Protein AF-A0A7S1VNP1-F1 (afdb_monomer_lite)

Radius of gyration: 25.56 Å; chains: 1; bounding box: 95×21×55 Å

pLDDT: mean 71.4, std 15.86, range [32.56, 91.19]

Foldseek 3Di:
DDDDDDDDDDDDPPPPPPVVPPDDDFLVNLLVVLVVLLVCLVPDNVPVSLVVLVVSQVVLVVVCVVVVNPPRSPHDPSSLVSNLSSLVSRPPPPPVVSVVVNVVSVVVVVVVVVDPDPDPDD

Sequence (122 aa):
ENLYYNGNTDSQSEDDSETGVIVQPDATCYNTVIEGWVHCSKEQHPDAAGPQAQALLDRMDYMYELTNHTPGLEPTYETYALVLQAWSKQRQYQSPGACFAGEALLERLEQEQSPREWKPDE

Structure (mmCIF, N/CA/C/O backbone):
data_AF-A0A7S1VNP1-F1
#
_entry.id   AF-A0A7S1VNP1-F1
#
loop_
_atom_site.group_PDB
_atom_site.id
_atom_site.type_symbol
_atom_site.label_atom_id
_atom_site.label_alt_id
_atom_site.label_comp_id
_atom_site.label_asym_id
_atom_site.label_entity_id
_atom_site.label_seq_id
_atom_site.pdbx_PDB_ins_code
_atom_site.Cartn_x
_atom_site.Cartn_y
_atom_site.Cartn_z
_atom_site.occupancy
_atom_site.B_iso_or_equiv
_atom_site.auth_seq_id
_atom_site.auth_comp_id
_atom_site.auth_asym_id
_atom_site.auth_atom_id
_atom_site.pdbx_PDB_model_num
ATOM 1 N N . GLU A 1 1 ? 80.717 -4.234 -14.739 1.00 47.44 1 GLU A N 1
ATOM 2 C CA . GLU A 1 1 ? 79.679 -3.954 -15.749 1.00 47.44 1 GLU A CA 1
ATOM 3 C C . GLU A 1 1 ? 78.900 -5.225 -16.014 1.00 47.44 1 GLU A C 1
ATOM 5 O O . GLU A 1 1 ? 79.530 -6.246 -16.238 1.00 47.44 1 GLU A O 1
ATOM 10 N N . ASN A 1 2 ? 77.575 -5.177 -15.899 1.00 32.56 2 ASN A N 1
ATOM 11 C CA . ASN A 1 2 ? 76.641 -6.025 -16.643 1.00 32.56 2 ASN A CA 1
ATOM 12 C C . ASN A 1 2 ? 75.248 -5.415 -16.461 1.00 32.56 2 ASN A C 1
ATOM 14 O O . ASN A 1 2 ? 74.544 -5.673 -15.488 1.00 32.56 2 ASN A O 1
ATOM 18 N N . LEU A 1 3 ? 74.933 -4.514 -17.391 1.00 42.50 3 LEU A N 1
ATOM 19 C CA . LEU A 1 3 ? 73.629 -3.902 -17.592 1.00 42.50 3 LEU A CA 1
ATOM 20 C C . LEU A 1 3 ? 72.704 -4.962 -18.202 1.00 42.50 3 LEU A C 1
ATOM 22 O O . LEU A 1 3 ? 72.876 -5.337 -19.361 1.00 42.50 3 LEU A O 1
ATOM 26 N N . TYR A 1 4 ? 71.742 -5.454 -17.422 1.00 44.09 4 TYR A N 1
ATOM 27 C CA . TYR A 1 4 ? 70.662 -6.286 -17.942 1.00 44.09 4 TYR A CA 1
ATOM 28 C C . TYR A 1 4 ? 69.556 -5.402 -18.531 1.00 44.09 4 TYR A C 1
ATOM 30 O O . TYR A 1 4 ? 68.908 -4.626 -17.836 1.00 44.09 4 TYR A O 1
ATOM 38 N N . TYR A 1 5 ? 69.425 -5.521 -19.849 1.00 39.59 5 TYR A N 1
ATOM 39 C CA . TYR A 1 5 ? 68.213 -5.462 -20.665 1.00 39.59 5 TYR A CA 1
ATOM 40 C C . TYR A 1 5 ? 66.868 -5.175 -19.959 1.00 39.59 5 TYR A C 1
ATOM 42 O O . TYR A 1 5 ? 66.332 -6.009 -19.240 1.00 39.59 5 TYR A O 1
ATOM 50 N N . ASN A 1 6 ? 66.330 -3.991 -20.263 1.00 40.53 6 ASN A N 1
ATOM 51 C CA . ASN A 1 6 ? 65.101 -3.718 -21.024 1.00 40.53 6 ASN A CA 1
ATOM 52 C C . ASN A 1 6 ? 63.846 -4.601 -20.835 1.00 40.53 6 ASN A C 1
ATOM 54 O O . ASN A 1 6 ? 63.863 -5.788 -21.142 1.00 40.53 6 ASN A O 1
ATOM 58 N N . GLY A 1 7 ? 62.714 -3.918 -20.618 1.00 41.16 7 GLY A N 1
ATOM 59 C CA . GLY A 1 7 ? 61.452 -4.234 -21.294 1.00 41.16 7 GLY A CA 1
ATOM 60 C C . GLY A 1 7 ? 60.353 -4.862 -20.437 1.00 41.16 7 GLY A C 1
ATOM 61 O O . GLY A 1 7 ? 60.441 -6.024 -20.073 1.00 41.16 7 GLY A O 1
ATOM 62 N N . ASN A 1 8 ? 59.271 -4.096 -20.257 1.00 44.22 8 ASN A N 1
ATOM 63 C CA . ASN A 1 8 ? 57.908 -4.563 -19.988 1.00 44.22 8 ASN A CA 1
ATOM 64 C C . ASN A 1 8 ? 57.690 -5.445 -18.744 1.00 44.22 8 ASN A C 1
ATOM 66 O O . ASN A 1 8 ? 57.660 -6.671 -18.822 1.00 44.22 8 ASN A O 1
ATOM 70 N N . THR A 1 9 ? 57.363 -4.810 -17.616 1.00 48.47 9 THR A N 1
ATOM 71 C CA . THR A 1 9 ? 56.433 -5.417 -16.655 1.00 48.47 9 THR A CA 1
ATOM 72 C C . THR A 1 9 ? 55.024 -4.996 -17.033 1.00 48.47 9 THR A C 1
ATOM 74 O O . THR A 1 9 ? 54.594 -3.867 -16.806 1.00 48.47 9 THR A O 1
ATOM 77 N N . ASP A 1 10 ? 54.403 -5.943 -17.715 1.00 41.47 10 ASP A N 1
ATOM 78 C CA . ASP A 1 10 ? 52.983 -6.162 -17.914 1.00 41.47 10 ASP A CA 1
ATOM 79 C C . ASP A 1 10 ? 52.069 -5.542 -16.840 1.00 41.47 10 ASP A C 1
ATOM 81 O O . ASP A 1 10 ? 52.264 -5.740 -15.642 1.00 41.47 10 ASP A O 1
ATOM 85 N N . SER A 1 11 ? 51.036 -4.859 -17.333 1.00 52.72 11 SER A N 1
ATOM 86 C CA . SER A 1 11 ? 49.650 -4.995 -16.883 1.00 52.72 11 SER A CA 1
ATOM 87 C C . SER A 1 11 ? 49.373 -4.958 -15.378 1.00 52.72 11 SER A C 1
ATOM 89 O O . SER A 1 11 ? 49.152 -5.984 -14.741 1.00 52.72 11 SER A O 1
ATOM 91 N N . GLN 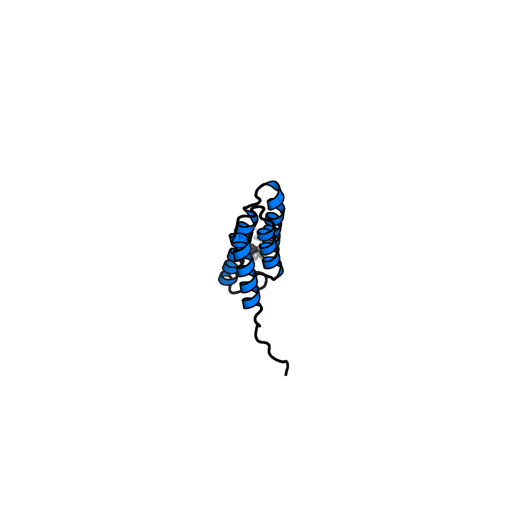A 1 12 ? 49.184 -3.751 -14.854 1.00 42.94 12 GLN A N 1
ATOM 92 C CA . GLN A 1 12 ? 48.115 -3.525 -13.884 1.00 42.94 12 GLN A CA 1
ATOM 93 C C . GLN A 1 12 ? 47.205 -2.441 -14.449 1.00 42.94 12 GLN A C 1
ATOM 95 O O . GLN A 1 12 ? 47.355 -1.252 -14.190 1.00 42.94 12 GLN A O 1
ATOM 100 N N . SER A 1 13 ? 46.291 -2.878 -15.316 1.00 48.53 13 SER A N 1
ATOM 101 C CA . SER A 1 13 ? 45.039 -2.172 -15.535 1.00 48.53 13 SER A CA 1
ATOM 102 C C . SER A 1 13 ? 44.318 -2.112 -14.191 1.00 48.53 13 SER A C 1
ATOM 104 O O . SER A 1 13 ? 43.793 -3.124 -13.724 1.00 48.53 13 SER A O 1
ATOM 106 N N . GLU A 1 14 ? 44.343 -0.942 -13.564 1.00 51.72 14 GLU A N 1
ATOM 107 C CA . GLU A 1 14 ? 43.424 -0.555 -12.497 1.00 51.72 14 GLU A CA 1
ATOM 108 C C . GLU A 1 14 ? 42.021 -0.447 -13.115 1.00 51.72 14 GLU A C 1
ATOM 110 O O . GLU A 1 14 ? 41.532 0.631 -13.439 1.00 51.72 14 GLU A O 1
ATOM 115 N N . ASP A 1 15 ? 41.408 -1.600 -13.376 1.00 48.44 15 ASP A N 1
ATOM 116 C CA . ASP A 1 15 ? 39.973 -1.716 -13.608 1.00 48.44 15 ASP A CA 1
ATOM 117 C C . ASP A 1 15 ? 39.305 -1.937 -12.249 1.00 48.44 15 ASP A C 1
ATOM 119 O O . ASP A 1 15 ? 38.792 -3.009 -11.944 1.00 48.44 15 ASP A O 1
ATOM 123 N N . ASP A 1 16 ? 39.343 -0.899 -11.413 1.00 52.84 16 ASP A N 1
ATOM 124 C CA . ASP A 1 16 ? 38.409 -0.745 -10.299 1.00 52.84 16 ASP A CA 1
ATOM 125 C C . ASP A 1 16 ? 37.070 -0.247 -10.871 1.00 52.84 16 ASP A C 1
ATOM 127 O O . ASP A 1 16 ? 36.547 0.807 -10.504 1.00 52.84 16 ASP A O 1
ATOM 131 N N . SER A 1 17 ? 36.483 -1.005 -11.803 1.00 54.78 17 SER A N 1
ATOM 132 C CA . SER A 1 17 ? 35.046 -0.937 -12.041 1.00 54.78 17 SER A CA 1
ATOM 133 C C . SER A 1 17 ? 34.358 -1.679 -10.900 1.00 54.78 17 SER A C 1
ATOM 135 O O . SER A 1 17 ? 33.787 -2.759 -11.048 1.00 54.78 17 SER A O 1
ATOM 137 N N . GLU A 1 18 ? 34.400 -1.065 -9.716 1.00 55.56 18 GLU A N 1
ATOM 138 C CA . GLU A 1 18 ? 33.444 -1.335 -8.656 1.00 55.56 18 GLU A CA 1
ATOM 139 C C . GLU A 1 18 ? 32.082 -0.901 -9.211 1.00 55.56 18 GLU A C 1
ATOM 141 O O . GLU A 1 18 ? 31.619 0.227 -9.035 1.00 55.56 18 GLU A O 1
ATOM 146 N N . THR A 1 19 ? 31.462 -1.778 -10.003 1.00 52.41 19 THR A N 1
ATOM 147 C CA . THR A 1 19 ? 30.078 -1.638 -10.423 1.00 52.41 19 THR A CA 1
ATOM 148 C C . THR A 1 19 ? 29.264 -1.782 -9.152 1.00 52.41 19 THR A C 1
ATOM 150 O O . THR A 1 19 ? 28.835 -2.880 -8.796 1.00 52.41 19 THR A O 1
ATOM 153 N N . GLY A 1 20 ? 29.118 -0.678 -8.420 1.00 54.25 20 GLY A N 1
ATOM 154 C CA . GLY A 1 20 ? 28.164 -0.556 -7.340 1.00 54.25 20 GLY A CA 1
ATOM 155 C C . GLY A 1 20 ? 26.817 -0.890 -7.944 1.00 54.25 20 GLY A C 1
ATOM 156 O O . GLY A 1 20 ? 26.237 -0.078 -8.663 1.00 54.25 20 GLY A O 1
ATOM 157 N N . VAL A 1 21 ? 26.379 -2.133 -7.749 1.00 59.34 21 VAL A N 1
ATOM 158 C CA . VAL A 1 21 ? 25.089 -2.598 -8.237 1.00 59.34 21 VAL A CA 1
ATOM 159 C C . VAL A 1 21 ? 24.077 -1.660 -7.606 1.00 59.34 21 VAL A C 1
ATOM 161 O O . VAL A 1 21 ? 23.934 -1.626 -6.384 1.00 59.34 21 VAL A O 1
ATOM 164 N N . ILE A 1 22 ? 23.438 -0.833 -8.429 1.00 64.38 22 ILE A N 1
ATOM 165 C CA . ILE A 1 22 ? 22.394 0.069 -7.966 1.00 64.38 22 ILE A CA 1
ATOM 166 C C . ILE A 1 22 ? 21.230 -0.838 -7.569 1.00 64.38 22 ILE A C 1
ATOM 168 O O . ILE A 1 22 ? 20.488 -1.323 -8.420 1.00 64.38 22 ILE A O 1
ATOM 172 N N . VAL A 1 23 ? 21.127 -1.141 -6.274 1.00 66.88 23 VAL A N 1
ATOM 173 C CA . VAL A 1 23 ? 20.038 -1.951 -5.727 1.00 66.88 23 VAL A CA 1
ATOM 174 C C . VAL A 1 23 ? 18.788 -1.084 -5.728 1.00 66.88 23 VAL A C 1
ATOM 176 O O . VAL A 1 23 ? 18.626 -0.196 -4.891 1.00 66.88 23 VAL A O 1
ATOM 179 N N . GLN A 1 24 ? 17.916 -1.328 -6.699 1.00 70.44 24 GLN A N 1
ATOM 180 C CA . GLN A 1 24 ? 16.607 -0.704 -6.776 1.00 70.44 24 GLN A CA 1
ATOM 181 C C . GLN A 1 24 ? 15.580 -1.631 -6.109 1.00 70.44 24 GLN A C 1
ATOM 183 O O . GLN A 1 24 ? 15.593 -2.831 -6.386 1.00 70.44 24 GLN A O 1
ATOM 188 N N . PRO A 1 25 ? 14.715 -1.120 -5.215 1.00 76.12 25 PRO A N 1
ATOM 189 C CA . PRO A 1 25 ? 13.643 -1.928 -4.648 1.00 76.12 25 PRO A CA 1
ATOM 190 C C . PRO A 1 25 ? 12.693 -2.382 -5.758 1.00 76.12 25 PRO A C 1
ATOM 192 O O . PRO A 1 25 ? 12.371 -1.598 -6.645 1.00 76.12 25 PRO A O 1
ATOM 195 N N . ASP A 1 26 ? 12.243 -3.628 -5.688 1.00 81.25 26 ASP A N 1
ATOM 196 C CA . ASP A 1 26 ? 11.233 -4.212 -6.568 1.00 81.25 26 ASP A CA 1
ATOM 197 C C . ASP A 1 26 ? 9.858 -4.250 -5.876 1.00 81.25 26 ASP A C 1
ATOM 199 O O . ASP A 1 26 ? 9.715 -3.890 -4.702 1.00 81.25 26 ASP A O 1
ATOM 203 N N . ALA A 1 27 ? 8.830 -4.712 -6.587 1.00 83.50 27 ALA A N 1
ATOM 204 C CA . ALA A 1 27 ? 7.494 -4.923 -6.034 1.00 83.50 27 ALA A CA 1
ATOM 205 C C . ALA A 1 27 ? 7.509 -5.799 -4.772 1.00 83.50 27 ALA A C 1
ATOM 207 O O . ALA A 1 27 ? 6.793 -5.512 -3.813 1.00 83.50 27 ALA A O 1
ATOM 208 N N . THR A 1 28 ? 8.374 -6.815 -4.726 1.00 86.81 28 THR A N 1
ATOM 209 C CA . THR A 1 28 ? 8.529 -7.711 -3.573 1.00 86.81 28 THR A CA 1
ATOM 210 C C . THR A 1 28 ? 8.967 -6.954 -2.320 1.00 86.81 28 THR A C 1
ATOM 212 O O . THR A 1 28 ? 8.422 -7.165 -1.232 1.00 86.81 28 THR A O 1
ATOM 215 N N . CYS A 1 29 ? 9.928 -6.038 -2.462 1.00 87.00 29 CYS A N 1
ATOM 216 C CA . CYS A 1 29 ? 10.409 -5.190 -1.377 1.00 87.00 29 CYS A CA 1
ATOM 217 C C . CYS A 1 29 ? 9.281 -4.318 -0.811 1.00 87.00 29 CYS A C 1
ATOM 219 O O . CYS A 1 29 ? 9.102 -4.268 0.407 1.00 87.00 29 CYS A O 1
ATOM 221 N N . TYR A 1 30 ? 8.489 -3.670 -1.672 1.00 88.31 30 TYR A N 1
ATOM 222 C CA . TYR A 1 30 ? 7.339 -2.872 -1.233 1.00 88.31 30 TYR A CA 1
ATOM 223 C C . TYR A 1 30 ? 6.272 -3.736 -0.553 1.00 88.31 30 TYR A C 1
ATOM 225 O O . TYR A 1 30 ? 5.855 -3.411 0.561 1.00 88.31 30 TYR A O 1
ATOM 233 N N . ASN A 1 31 ? 5.899 -4.869 -1.156 1.00 88.19 31 ASN A N 1
ATOM 234 C CA . ASN A 1 31 ? 4.915 -5.804 -0.602 1.00 88.19 31 ASN A CA 1
ATOM 235 C C . ASN A 1 31 ? 5.313 -6.271 0.803 1.00 88.19 31 ASN A C 1
ATOM 237 O O . ASN A 1 31 ? 4.499 -6.219 1.722 1.00 88.19 31 ASN A O 1
ATOM 241 N N . THR A 1 32 ? 6.586 -6.623 1.000 1.00 91.19 32 THR A N 1
ATOM 242 C CA . THR A 1 32 ? 7.113 -7.068 2.301 1.00 91.19 32 THR A CA 1
ATOM 243 C C . THR A 1 32 ? 6.941 -5.999 3.384 1.00 91.19 32 THR A C 1
ATOM 245 O O . THR A 1 32 ? 6.543 -6.293 4.512 1.00 91.19 32 THR A O 1
ATOM 248 N N . VAL A 1 33 ? 7.218 -4.732 3.058 1.00 90.62 33 VAL A N 1
ATOM 249 C CA . VAL A 1 33 ? 7.078 -3.629 4.021 1.00 90.62 33 VAL A CA 1
ATOM 250 C C . VAL A 1 33 ? 5.605 -3.354 4.326 1.00 90.62 33 VAL A C 1
ATOM 252 O O . VAL A 1 33 ? 5.254 -3.139 5.488 1.00 90.62 33 VAL A O 1
ATOM 255 N N . ILE A 1 34 ? 4.734 -3.392 3.313 1.00 88.56 34 ILE A N 1
ATOM 256 C CA . ILE A 1 34 ? 3.286 -3.218 3.492 1.00 88.56 34 ILE A CA 1
ATOM 257 C C . ILE A 1 34 ? 2.728 -4.335 4.384 1.00 88.56 34 ILE A C 1
ATOM 259 O O . ILE A 1 34 ? 2.000 -4.054 5.337 1.00 88.56 34 ILE A O 1
ATOM 263 N N . GLU A 1 35 ? 3.113 -5.587 4.141 1.00 88.88 35 GLU A N 1
ATOM 264 C CA . GLU A 1 35 ? 2.713 -6.727 4.967 1.00 88.88 35 GLU A CA 1
ATOM 265 C C . GLU A 1 35 ? 3.201 -6.569 6.419 1.00 88.88 35 GLU A C 1
ATOM 267 O O . GLU A 1 35 ? 2.448 -6.790 7.372 1.00 88.88 35 GLU A O 1
ATOM 272 N N . GLY A 1 36 ? 4.421 -6.062 6.615 1.00 88.31 36 GLY A N 1
ATOM 273 C CA . GLY A 1 36 ? 4.920 -5.677 7.936 1.00 88.31 36 GLY A CA 1
ATOM 274 C C . GLY A 1 36 ? 3.992 -4.689 8.658 1.00 88.31 36 GLY A C 1
ATOM 275 O O . GLY A 1 36 ? 3.599 -4.926 9.804 1.00 88.31 36 GLY A O 1
ATOM 276 N N . TRP A 1 37 ? 3.565 -3.618 7.983 1.00 87.25 37 TRP A N 1
ATOM 277 C CA . TRP A 1 37 ? 2.611 -2.647 8.541 1.00 87.25 37 TRP A CA 1
ATOM 278 C C . TRP A 1 37 ? 1.254 -3.271 8.881 1.00 87.25 37 TRP A C 1
ATOM 280 O O . TRP A 1 37 ? 0.685 -2.995 9.942 1.00 87.25 37 TRP A O 1
ATOM 290 N N . VAL A 1 38 ? 0.759 -4.151 8.013 1.00 85.50 38 VAL A N 1
ATOM 291 C CA . VAL A 1 38 ? -0.475 -4.924 8.203 1.00 85.50 38 VAL A CA 1
ATOM 292 C C . VAL A 1 38 ? -0.412 -5.792 9.466 1.00 85.50 38 VAL A C 1
ATOM 294 O O . VAL A 1 38 ? -1.423 -5.953 10.157 1.00 85.50 38 VAL A O 1
ATOM 297 N N . HIS A 1 39 ? 0.746 -6.372 9.782 1.00 84.62 39 HIS A N 1
ATOM 298 C CA . HIS A 1 39 ? 0.932 -7.178 10.990 1.00 84.62 39 HIS A CA 1
ATOM 299 C C . HIS A 1 39 ? 1.065 -6.322 12.253 1.00 84.62 39 HIS A C 1
ATOM 301 O O . HIS A 1 39 ? 0.429 -6.628 13.267 1.00 84.62 39 HIS A O 1
ATOM 307 N N . CYS A 1 40 ? 1.813 -5.220 12.179 1.00 80.81 40 CYS A N 1
ATOM 308 C CA . CYS A 1 40 ? 2.017 -4.288 13.291 1.00 80.81 40 CYS A CA 1
ATOM 309 C C . CYS A 1 40 ? 0.731 -3.565 13.736 1.00 80.81 40 CYS A C 1
ATOM 311 O O . CYS A 1 40 ? 0.648 -3.098 14.879 1.00 80.81 40 CYS A O 1
ATOM 313 N N . SER A 1 41 ? -0.297 -3.511 12.878 1.00 73.88 41 SER A N 1
ATOM 314 C CA . SER A 1 41 ? -1.589 -2.884 13.195 1.00 73.88 41 SER A CA 1
ATOM 315 C C . SER A 1 41 ? -2.312 -3.530 14.388 1.00 73.88 41 SER A C 1
ATOM 317 O O . SER A 1 41 ? -3.153 -2.901 15.027 1.00 73.88 41 SER A O 1
ATOM 319 N N . LYS A 1 42 ? -1.980 -4.777 14.745 1.00 67.44 42 LYS A N 1
ATOM 320 C CA . LYS A 1 42 ? -2.642 -5.486 15.850 1.00 67.44 42 LYS A CA 1
ATOM 321 C C . LYS A 1 42 ? -2.178 -5.050 17.240 1.00 67.44 42 LYS A C 1
ATOM 323 O O . LYS A 1 42 ? -2.948 -5.205 18.187 1.00 67.44 42 LYS A O 1
ATOM 328 N N . GLU A 1 43 ? -0.954 -4.540 17.373 1.00 67.75 43 GLU A N 1
ATOM 329 C CA . GLU A 1 43 ? -0.301 -4.407 18.684 1.00 67.75 43 GLU A CA 1
ATOM 330 C C . GLU A 1 43 ? 0.016 -2.964 19.081 1.00 67.75 43 GLU A C 1
ATOM 332 O O . GLU A 1 43 ? -0.309 -2.565 20.196 1.00 67.75 43 GLU A O 1
ATOM 337 N N . GLN A 1 44 ? 0.642 -2.181 18.197 1.00 63.75 44 GLN A N 1
ATOM 338 C CA . GLN A 1 44 ? 1.256 -0.902 18.591 1.00 63.75 44 GLN A CA 1
ATOM 339 C C . GLN A 1 44 ? 0.658 0.307 17.863 1.00 63.75 44 GLN A C 1
ATOM 341 O O . GLN A 1 44 ? 0.516 1.370 18.464 1.00 63.75 44 GLN A O 1
ATOM 346 N N . HIS A 1 45 ? 0.252 0.148 16.596 1.00 66.44 45 HIS A N 1
ATOM 347 C CA . HIS A 1 45 ? -0.234 1.257 15.767 1.00 66.44 45 HIS A CA 1
ATOM 348 C C . HIS A 1 45 ? -1.400 0.843 14.850 1.00 66.44 45 HIS A C 1
ATOM 350 O O . HIS A 1 45 ? -1.234 0.781 13.628 1.00 66.44 45 HIS A O 1
ATOM 356 N N . PRO A 1 46 ? -2.598 0.582 15.408 1.00 68.56 46 PRO A N 1
ATOM 357 C CA . PRO A 1 46 ? -3.763 0.140 14.636 1.00 68.56 46 PRO A CA 1
ATOM 358 C C . PRO A 1 46 ? -4.202 1.117 13.550 1.00 68.56 46 PRO A C 1
ATOM 360 O O . PRO A 1 46 ? -4.777 0.689 12.556 1.00 68.56 46 PRO A O 1
ATOM 363 N N . ASP A 1 47 ? -3.890 2.401 13.706 1.00 75.44 47 ASP A N 1
ATOM 364 C CA . ASP A 1 47 ? -4.372 3.454 12.814 1.00 75.44 47 ASP A CA 1
ATOM 365 C C . ASP A 1 47 ? -3.316 3.901 11.795 1.00 75.44 47 ASP A C 1
ATOM 367 O O . ASP A 1 47 ? -3.634 4.625 10.858 1.00 75.44 47 ASP A O 1
ATOM 371 N N . ALA A 1 48 ? -2.066 3.446 11.922 1.00 80.12 48 ALA A N 1
ATOM 372 C CA . ALA A 1 48 ? -0.997 3.835 11.002 1.00 80.12 48 ALA A CA 1
ATOM 373 C C . ALA A 1 48 ? -0.930 2.948 9.751 1.00 80.12 48 ALA A C 1
ATOM 375 O O . ALA A 1 48 ? -0.441 3.398 8.719 1.00 80.12 48 ALA A O 1
ATOM 376 N N . ALA A 1 49 ? -1.428 1.708 9.824 1.00 83.88 49 ALA A N 1
ATOM 377 C CA . ALA A 1 49 ? -1.232 0.715 8.769 1.00 83.88 49 ALA A CA 1
ATOM 378 C C . ALA A 1 49 ? -1.811 1.143 7.410 1.00 83.88 49 ALA A C 1
ATOM 380 O O . ALA A 1 49 ? -1.098 1.080 6.416 1.00 83.88 49 ALA A O 1
ATOM 381 N N . GLY A 1 50 ? -3.057 1.630 7.366 1.00 84.38 50 GLY A N 1
ATOM 382 C CA . GLY A 1 50 ? -3.693 2.108 6.129 1.00 84.38 50 GLY A CA 1
ATOM 383 C C . GLY A 1 50 ? -2.931 3.267 5.466 1.00 84.38 50 GLY A C 1
ATOM 384 O O . GLY A 1 50 ? -2.461 3.111 4.340 1.00 84.38 50 GLY A O 1
ATOM 385 N N . PRO A 1 51 ? -2.719 4.402 6.164 1.00 86.44 51 PRO A N 1
ATOM 386 C CA . PRO A 1 51 ? -1.976 5.539 5.624 1.00 86.44 51 PRO A CA 1
ATOM 387 C C . PRO A 1 51 ? -0.545 5.202 5.193 1.00 86.44 51 PRO A C 1
ATOM 389 O O . PRO A 1 51 ? -0.084 5.708 4.174 1.00 86.44 51 PRO A O 1
ATOM 392 N N . GLN A 1 52 ? 0.165 4.350 5.943 1.00 88.44 52 GLN A N 1
ATOM 393 C CA . GLN A 1 52 ? 1.523 3.934 5.576 1.00 88.44 52 GLN A CA 1
ATOM 394 C C . GLN A 1 52 ? 1.529 3.023 4.347 1.00 88.44 52 GLN A C 1
ATOM 396 O O . GLN A 1 52 ? 2.367 3.199 3.468 1.00 88.44 52 GLN A O 1
ATOM 401 N N . ALA A 1 53 ? 0.582 2.088 4.256 1.00 88.62 53 ALA A N 1
ATOM 402 C CA . ALA A 1 53 ? 0.432 1.235 3.085 1.00 88.62 53 ALA A CA 1
ATOM 403 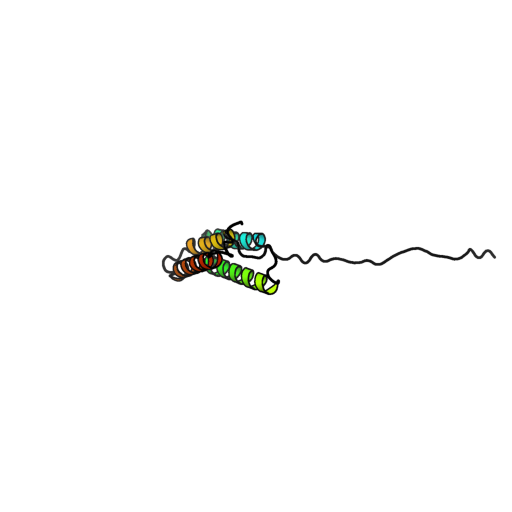C C . ALA A 1 53 ? 0.104 2.054 1.826 1.00 88.62 53 ALA A C 1
ATOM 405 O O . ALA A 1 53 ? 0.727 1.845 0.789 1.00 88.62 53 ALA A O 1
ATOM 406 N N . GLN A 1 54 ? -0.798 3.036 1.934 1.00 88.62 54 GLN A N 1
ATOM 407 C CA . GLN A 1 54 ? -1.118 3.947 0.833 1.00 88.62 54 GLN A CA 1
ATOM 408 C C . GLN A 1 54 ? 0.105 4.763 0.397 1.00 88.62 54 GLN A C 1
ATOM 410 O O . GLN A 1 54 ? 0.426 4.801 -0.783 1.00 88.62 54 GLN A O 1
ATOM 415 N N . ALA A 1 55 ? 0.841 5.346 1.347 1.00 89.75 55 ALA A N 1
ATOM 416 C CA . ALA A 1 55 ? 2.039 6.121 1.034 1.00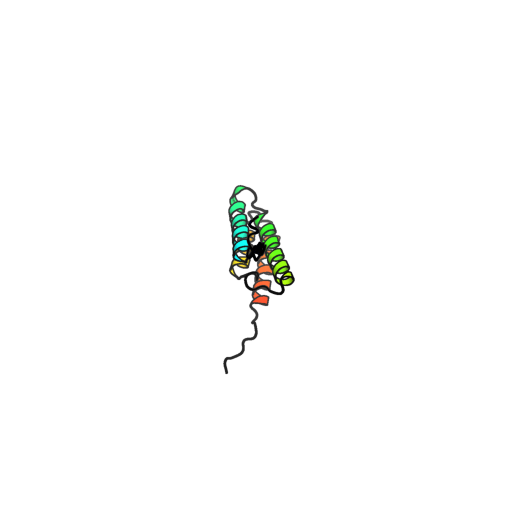 89.75 55 ALA A CA 1
ATOM 417 C C . ALA A 1 55 ? 3.131 5.280 0.347 1.00 89.75 55 ALA A C 1
ATOM 419 O O . ALA A 1 55 ? 3.911 5.804 -0.449 1.00 89.75 55 ALA A O 1
ATOM 420 N N . LEU A 1 56 ? 3.211 3.981 0.654 1.00 90.62 56 LEU A N 1
ATOM 421 C CA . LEU A 1 56 ? 4.123 3.056 -0.019 1.00 90.62 56 LEU A CA 1
ATOM 422 C C . LEU A 1 56 ? 3.674 2.738 -1.445 1.00 90.62 56 LEU A C 1
ATOM 424 O O . LEU A 1 56 ? 4.531 2.687 -2.323 1.00 90.62 56 LEU A O 1
ATOM 428 N N . LEU A 1 57 ? 2.369 2.578 -1.679 1.00 88.81 57 LEU A N 1
ATOM 429 C CA . LEU A 1 57 ? 1.810 2.419 -3.022 1.00 88.81 57 LEU A CA 1
ATOM 430 C C . LEU A 1 57 ? 2.070 3.665 -3.879 1.00 88.81 57 LEU A C 1
ATOM 432 O O . LEU A 1 57 ? 2.663 3.551 -4.945 1.00 88.81 57 LEU A O 1
ATOM 436 N N . ASP A 1 58 ? 1.756 4.854 -3.361 1.00 89.31 58 ASP A N 1
ATOM 437 C CA . ASP A 1 58 ? 1.984 6.120 -4.070 1.00 89.31 58 ASP A CA 1
ATOM 438 C C . ASP A 1 58 ? 3.481 6.331 -4.373 1.00 89.31 58 ASP A C 1
ATOM 440 O O . ASP A 1 58 ? 3.872 6.861 -5.414 1.00 89.31 58 ASP A O 1
ATOM 444 N N . ARG A 1 59 ? 4.359 5.890 -3.463 1.00 88.81 59 ARG A N 1
ATOM 445 C CA . ARG A 1 59 ? 5.809 5.908 -3.685 1.00 88.81 59 ARG A CA 1
ATOM 446 C C . ARG A 1 59 ? 6.233 4.922 -4.771 1.00 88.81 59 ARG A C 1
ATOM 448 O O . ARG A 1 59 ? 7.156 5.232 -5.522 1.00 88.81 59 ARG A O 1
ATOM 455 N N . MET A 1 60 ? 5.616 3.747 -4.824 1.00 87.50 60 MET A N 1
ATOM 456 C CA . MET A 1 60 ? 5.883 2.741 -5.845 1.00 87.50 60 MET A CA 1
ATOM 457 C C . MET A 1 60 ? 5.494 3.269 -7.231 1.00 87.50 60 MET A C 1
ATOM 459 O O . MET A 1 60 ? 6.315 3.202 -8.142 1.00 87.50 60 MET A O 1
ATOM 463 N N . ASP A 1 61 ? 4.338 3.927 -7.343 1.00 85.94 61 ASP A N 1
ATOM 464 C CA . ASP A 1 61 ? 3.894 4.624 -8.559 1.00 85.94 61 ASP A CA 1
ATOM 465 C C . ASP A 1 61 ? 4.867 5.714 -8.996 1.00 85.94 61 ASP A C 1
ATOM 467 O O . ASP A 1 61 ? 5.344 5.725 -10.129 1.00 85.94 61 ASP A O 1
ATOM 471 N N . TYR A 1 62 ? 5.225 6.604 -8.068 1.00 86.31 62 TYR A N 1
ATOM 472 C CA . TYR A 1 62 ? 6.156 7.692 -8.348 1.00 86.31 62 TYR A CA 1
ATOM 473 C C . TYR A 1 62 ? 7.503 7.169 -8.860 1.00 86.31 62 TYR A C 1
ATOM 475 O O . TYR A 1 62 ? 8.097 7.719 -9.787 1.00 86.31 62 TYR A O 1
ATOM 483 N N . MET A 1 63 ? 8.002 6.089 -8.260 1.00 82.38 63 MET A N 1
ATOM 484 C CA . MET A 1 63 ? 9.256 5.482 -8.688 1.00 82.38 63 MET A CA 1
ATOM 485 C C . MET A 1 63 ? 9.099 4.768 -10.040 1.00 82.38 63 MET A C 1
ATOM 487 O O . MET A 1 63 ? 10.035 4.786 -10.840 1.00 82.38 63 MET A O 1
ATOM 491 N N . TYR A 1 64 ? 7.943 4.161 -10.322 1.00 82.62 64 TYR A N 1
ATOM 492 C CA . TYR A 1 64 ? 7.647 3.539 -11.614 1.00 82.62 64 TYR A CA 1
ATOM 493 C C . TYR A 1 64 ? 7.649 4.574 -12.746 1.00 82.62 64 TYR A C 1
ATOM 495 O O . TYR A 1 64 ? 8.305 4.361 -13.768 1.00 82.62 64 TYR A O 1
ATOM 503 N N . GLU A 1 65 ? 7.036 5.737 -12.527 1.00 82.88 65 GLU A N 1
ATOM 504 C CA . GLU A 1 65 ? 7.085 6.871 -13.457 1.00 82.88 65 GLU A CA 1
ATOM 505 C C . GLU A 1 65 ? 8.516 7.403 -13.633 1.00 82.88 65 GLU A C 1
ATOM 507 O O . GLU A 1 65 ? 8.999 7.554 -14.757 1.00 82.88 65 GLU A O 1
ATOM 512 N N . LEU A 1 66 ? 9.238 7.632 -12.528 1.00 83.31 66 LEU A N 1
ATOM 513 C CA . LEU A 1 66 ? 10.595 8.190 -12.550 1.00 83.31 66 LEU A CA 1
ATOM 514 C C . LEU A 1 66 ? 11.604 7.283 -13.272 1.00 83.31 66 LEU A C 1
ATOM 516 O O . LEU A 1 66 ? 12.578 7.762 -13.852 1.00 83.31 66 LEU A O 1
ATOM 520 N N . THR A 1 67 ? 11.384 5.971 -13.228 1.00 78.44 67 THR A N 1
ATOM 521 C CA . THR A 1 67 ? 12.297 4.960 -13.779 1.00 78.44 67 THR A CA 1
ATOM 522 C C . THR A 1 67 ? 11.916 4.528 -15.197 1.00 78.44 67 THR A C 1
ATOM 524 O O . THR A 1 67 ? 12.351 3.470 -15.649 1.00 78.44 67 THR A O 1
ATOM 527 N N . ASN A 1 68 ? 11.125 5.341 -15.913 1.00 79.44 68 ASN A N 1
ATOM 528 C CA . ASN A 1 68 ? 10.621 5.041 -17.259 1.00 79.44 68 ASN A CA 1
ATOM 529 C C . ASN A 1 68 ? 9.932 3.670 -17.341 1.00 79.44 68 ASN A C 1
ATOM 531 O O . ASN A 1 68 ? 10.176 2.903 -18.272 1.00 79.44 68 ASN A O 1
ATOM 535 N N . HIS A 1 69 ? 9.078 3.368 -16.364 1.00 76.12 69 HIS A N 1
ATOM 536 C CA . HIS A 1 69 ? 8.273 2.149 -16.321 1.00 76.12 69 HIS A CA 1
ATOM 537 C C . HIS A 1 69 ? 9.137 0.885 -16.233 1.00 76.12 69 HIS A C 1
ATOM 539 O O . HIS A 1 69 ? 8.972 -0.069 -16.998 1.00 76.12 69 HIS A O 1
ATOM 545 N N . THR A 1 70 ? 10.098 0.886 -15.301 1.00 75.19 70 THR A N 1
ATOM 546 C CA . THR A 1 70 ? 10.971 -0.273 -15.098 1.00 75.19 70 THR A CA 1
ATOM 547 C C . THR A 1 70 ? 10.133 -1.512 -14.750 1.00 75.19 70 THR A C 1
ATOM 549 O O . THR A 1 70 ? 9.368 -1.486 -13.776 1.00 75.19 70 THR A O 1
ATOM 552 N N . PRO A 1 71 ? 10.267 -2.614 -15.512 1.00 68.25 71 PRO A N 1
ATOM 553 C CA . PRO A 1 71 ? 9.524 -3.836 -15.247 1.00 68.25 71 PRO A CA 1
ATOM 554 C C . PRO A 1 71 ? 9.924 -4.402 -13.880 1.00 68.25 71 PRO A C 1
ATOM 556 O O . PRO A 1 71 ? 11.106 -4.579 -13.595 1.00 68.25 71 PRO A O 1
ATOM 559 N N . GLY A 1 72 ? 8.931 -4.673 -13.032 1.00 72.88 72 GLY A N 1
ATOM 560 C CA . GLY A 1 72 ? 9.127 -5.165 -11.661 1.00 72.88 72 GLY A CA 1
ATOM 561 C C . GLY A 1 72 ? 8.926 -4.117 -10.564 1.00 72.88 72 GLY A C 1
ATOM 562 O O . GLY A 1 72 ? 8.900 -4.483 -9.393 1.00 72.88 72 GLY A O 1
ATOM 563 N N . LEU A 1 73 ? 8.738 -2.846 -10.925 1.00 78.69 73 LEU A N 1
ATOM 564 C CA . LEU A 1 73 ? 8.342 -1.779 -10.002 1.00 78.69 73 LEU A CA 1
ATOM 565 C C . LEU A 1 73 ? 6.863 -1.371 -10.158 1.00 78.69 73 LEU A C 1
ATOM 567 O O . LEU A 1 73 ? 6.354 -0.589 -9.366 1.00 78.69 73 LEU A O 1
ATOM 571 N N . GLU A 1 74 ? 6.174 -1.910 -11.167 1.00 81.38 74 GLU A N 1
ATOM 572 C CA . GLU A 1 74 ? 4.731 -1.739 -11.366 1.00 81.38 74 GLU A CA 1
ATOM 573 C C . GLU A 1 74 ? 3.965 -2.337 -10.171 1.00 81.38 74 GLU A C 1
ATOM 575 O O . GLU A 1 74 ? 4.237 -3.488 -9.795 1.00 81.38 74 GLU A O 1
ATOM 580 N N . PRO A 1 75 ? 3.032 -1.593 -9.547 1.00 81.31 75 PRO A N 1
ATOM 581 C CA . PRO A 1 75 ? 2.192 -2.140 -8.495 1.00 81.31 75 PRO A CA 1
ATOM 582 C C . PRO A 1 75 ? 1.403 -3.331 -9.023 1.00 81.31 75 PRO A C 1
ATOM 584 O O . PRO A 1 75 ? 0.726 -3.270 -10.046 1.00 81.31 75 PRO A O 1
ATOM 587 N N . THR A 1 76 ? 1.487 -4.444 -8.308 1.00 84.25 76 THR A N 1
ATOM 588 C CA . THR A 1 76 ? 0.804 -5.676 -8.706 1.00 84.25 76 THR A CA 1
ATOM 589 C C . THR A 1 76 ? -0.532 -5.799 -7.990 1.00 84.25 76 THR A C 1
ATOM 591 O O . THR A 1 76 ? -0.771 -5.144 -6.974 1.00 84.25 76 THR A O 1
ATOM 594 N N . TYR A 1 77 ? -1.389 -6.712 -8.458 1.00 83.00 77 TYR A N 1
ATOM 595 C CA . TYR A 1 77 ? -2.633 -7.049 -7.755 1.00 83.00 77 TYR A CA 1
ATOM 596 C C . TYR A 1 77 ? -2.389 -7.397 -6.272 1.00 83.00 77 TYR A C 1
ATOM 598 O O . TYR A 1 77 ? -3.219 -7.089 -5.419 1.00 83.00 77 TYR A O 1
ATOM 606 N N . GLU A 1 78 ? -1.241 -8.009 -5.960 1.00 85.50 78 GLU A N 1
ATOM 607 C CA . GLU A 1 78 ? -0.841 -8.357 -4.598 1.00 85.50 78 GLU A CA 1
ATOM 608 C C . GLU A 1 78 ? -0.559 -7.104 -3.763 1.00 85.50 78 GLU A C 1
ATOM 610 O O . GLU A 1 78 ? -1.057 -6.989 -2.644 1.00 85.50 78 GLU A O 1
ATOM 615 N N . THR A 1 79 ? 0.157 -6.127 -4.327 1.00 86.25 79 THR A N 1
ATOM 616 C CA . THR A 1 79 ? 0.434 -4.836 -3.682 1.00 86.25 79 THR A CA 1
ATOM 617 C C . THR A 1 79 ? -0.868 -4.148 -3.278 1.00 86.25 79 THR A C 1
ATOM 619 O O . THR A 1 79 ? -1.052 -3.782 -2.117 1.00 86.25 79 THR A O 1
ATOM 622 N N . TYR A 1 80 ? -1.819 -4.048 -4.207 1.00 85.12 80 TYR A N 1
ATOM 623 C CA . TYR A 1 80 ? -3.127 -3.455 -3.936 1.00 85.12 80 TYR A CA 1
ATOM 624 C C . TYR A 1 80 ? -3.930 -4.246 -2.888 1.00 85.12 80 TYR A C 1
ATOM 626 O O . TYR A 1 80 ? -4.526 -3.651 -1.985 1.00 85.12 80 TYR A O 1
ATOM 634 N N . ALA A 1 81 ? -3.914 -5.582 -2.949 1.00 86.12 81 ALA A N 1
ATOM 635 C CA . ALA A 1 81 ? -4.587 -6.431 -1.966 1.00 86.12 81 ALA A CA 1
ATOM 636 C C . ALA A 1 81 ? -4.032 -6.229 -0.545 1.00 86.12 81 ALA A C 1
ATOM 638 O O . ALA A 1 81 ? -4.801 -6.180 0.419 1.00 86.12 81 ALA A O 1
ATOM 639 N N . LEU A 1 82 ? -2.714 -6.061 -0.406 1.00 88.69 8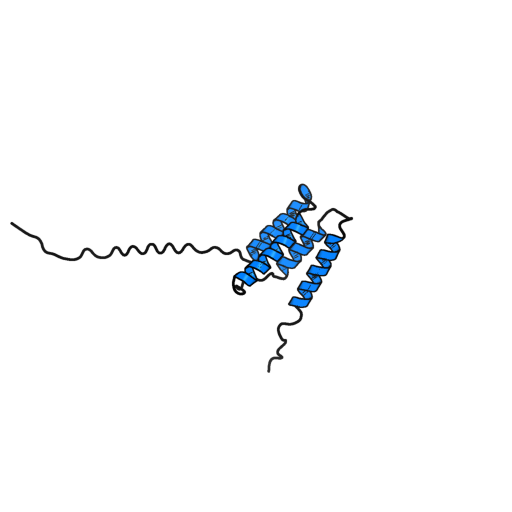2 LEU A N 1
ATOM 640 C CA . LEU A 1 82 ? -2.066 -5.781 0.876 1.00 88.69 82 LEU A CA 1
ATOM 641 C C . LEU A 1 82 ? -2.463 -4.408 1.433 1.00 88.69 82 LEU A C 1
ATOM 643 O O . LEU A 1 82 ? -2.753 -4.295 2.626 1.00 88.69 82 LEU A O 1
ATOM 647 N N . VAL A 1 83 ? -2.547 -3.378 0.586 1.00 88.00 83 VAL A N 1
ATOM 648 C CA . VAL A 1 83 ? -2.992 -2.035 0.998 1.00 88.00 83 VAL A CA 1
ATOM 649 C C . VAL A 1 83 ? -4.449 -2.068 1.467 1.00 88.00 83 VAL A C 1
ATOM 651 O O . VAL A 1 83 ? -4.761 -1.566 2.549 1.00 88.00 83 VAL A O 1
ATOM 654 N N . LEU A 1 84 ? -5.335 -2.738 0.725 1.00 84.75 84 LEU A N 1
ATOM 655 C CA . LEU A 1 84 ? -6.723 -2.967 1.144 1.00 84.75 84 LEU A CA 1
ATOM 656 C C . LEU A 1 84 ? -6.794 -3.717 2.475 1.00 84.75 84 LEU A C 1
ATOM 658 O O . LEU A 1 84 ? -7.565 -3.353 3.368 1.00 84.75 84 LEU A O 1
ATOM 662 N N . GLN A 1 85 ? -5.955 -4.738 2.650 1.00 85.75 85 GLN A N 1
ATOM 663 C CA . GLN A 1 85 ? -5.882 -5.468 3.905 1.00 85.75 85 GLN A CA 1
ATOM 664 C C . GLN A 1 85 ? -5.433 -4.558 5.061 1.00 85.75 85 GLN A C 1
ATOM 666 O O . GLN A 1 85 ? -5.986 -4.665 6.159 1.00 85.75 85 GLN A O 1
ATOM 671 N N . ALA A 1 86 ? -4.488 -3.643 4.827 1.00 87.06 86 ALA A N 1
ATOM 672 C CA . ALA A 1 86 ? -4.022 -2.677 5.821 1.00 87.06 86 ALA A CA 1
ATOM 673 C C . ALA A 1 86 ? -5.149 -1.745 6.282 1.00 87.06 86 ALA A C 1
ATOM 675 O O . ALA A 1 86 ? -5.351 -1.581 7.487 1.00 87.06 86 ALA A O 1
ATOM 676 N N . TRP A 1 87 ? -5.927 -1.208 5.337 1.00 83.62 87 TRP A N 1
ATOM 677 C CA . TRP A 1 87 ? -7.113 -0.400 5.627 1.00 83.62 87 TRP A CA 1
ATOM 678 C C . TRP A 1 87 ? -8.195 -1.203 6.359 1.00 83.62 87 TRP A C 1
ATOM 680 O O . TRP A 1 87 ? -8.734 -0.735 7.359 1.00 83.62 87 TRP A O 1
ATOM 690 N N . SER A 1 88 ? -8.454 -2.449 5.945 1.00 79.25 88 SER A N 1
ATOM 691 C CA . SER A 1 88 ? -9.477 -3.311 6.566 1.00 79.25 88 SER A CA 1
ATOM 692 C C . SER A 1 88 ? -9.180 -3.674 8.025 1.00 79.25 88 SER A C 1
ATOM 694 O O . SER A 1 88 ? -10.093 -3.922 8.812 1.00 79.25 88 SER A O 1
ATOM 696 N N . LYS A 1 89 ? -7.895 -3.723 8.396 1.00 77.62 89 LYS A N 1
ATOM 697 C CA . LYS A 1 89 ? -7.449 -4.059 9.753 1.00 77.62 89 LYS A CA 1
ATOM 698 C C . LYS A 1 89 ? -7.357 -2.846 10.674 1.00 77.62 89 LYS A C 1
ATOM 700 O O . LYS A 1 89 ? -7.061 -3.038 11.856 1.00 77.62 89 LYS A O 1
ATOM 705 N N . GLN A 1 90 ? -7.596 -1.627 10.184 1.00 76.12 90 GLN A N 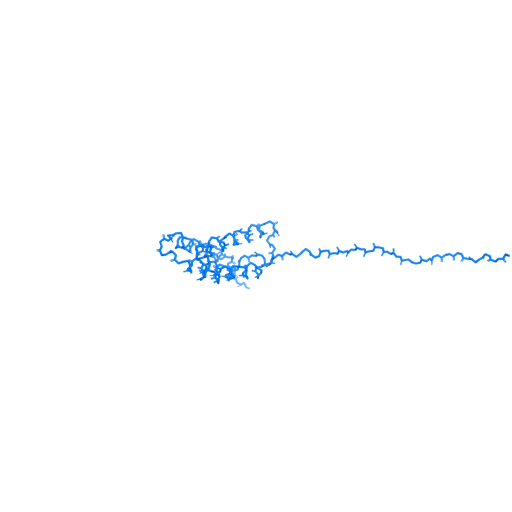1
ATOM 706 C CA . GLN A 1 90 ? -7.667 -0.466 11.065 1.00 76.12 90 GLN A CA 1
ATOM 707 C C . GLN A 1 90 ? -8.826 -0.634 12.048 1.00 76.12 90 GLN A C 1
ATOM 709 O O . GLN A 1 90 ? -9.970 -0.892 11.679 1.00 76.12 90 GLN A O 1
ATOM 714 N N . ARG A 1 91 ? -8.518 -0.512 13.341 1.00 64.88 91 ARG A N 1
ATOM 715 C CA . ARG A 1 91 ? -9.472 -0.799 14.424 1.00 64.88 91 ARG A CA 1
ATOM 716 C C . ARG A 1 91 ? -10.501 0.311 14.629 1.00 64.88 91 ARG A C 1
ATOM 718 O O . ARG A 1 91 ? -11.491 0.101 15.332 1.00 64.88 91 ARG A O 1
ATOM 725 N N . GLN A 1 92 ? -10.279 1.484 14.040 1.00 60.59 92 GLN A N 1
ATOM 726 C CA . GLN A 1 92 ? -11.223 2.587 14.107 1.00 60.59 92 GLN A CA 1
ATOM 727 C C . GLN A 1 92 ? -12.438 2.316 13.215 1.00 60.59 92 GLN A C 1
ATOM 729 O O . GLN A 1 92 ? -12.499 2.724 12.061 1.00 60.59 92 GLN A O 1
ATOM 734 N N . TYR A 1 93 ? -13.465 1.725 13.828 1.00 52.50 93 TYR A N 1
ATOM 735 C CA . TYR A 1 93 ? -14.843 1.587 13.326 1.00 52.50 93 TYR A CA 1
ATOM 736 C C . TYR A 1 93 ? -15.489 2.909 12.844 1.00 52.50 93 TYR A C 1
ATOM 738 O O . TYR A 1 93 ? -16.612 2.905 12.351 1.00 52.50 93 TYR A O 1
ATOM 746 N N . GLN A 1 94 ? -14.812 4.046 13.034 1.00 53.69 94 GLN A N 1
ATOM 747 C CA . GLN A 1 94 ? -15.279 5.395 12.720 1.00 53.69 94 GLN A CA 1
ATOM 748 C C . GLN A 1 94 ? -14.393 6.135 11.715 1.00 53.69 94 GLN A C 1
ATOM 750 O O . GLN A 1 94 ? -14.589 7.333 11.547 1.00 53.69 94 GLN A O 1
ATOM 755 N N . SER A 1 95 ? -13.431 5.481 11.055 1.00 56.81 95 SER A N 1
ATOM 756 C CA . SER A 1 95 ? -12.717 6.126 9.952 1.00 56.81 95 SER A CA 1
ATOM 757 C C . SER A 1 95 ? -13.451 5.841 8.638 1.00 56.81 95 SER A C 1
ATOM 759 O O . SER A 1 95 ? -13.196 4.808 8.016 1.00 56.81 95 SER A O 1
ATOM 761 N N . PRO A 1 96 ? -14.353 6.728 8.166 1.00 61.34 96 PRO A N 1
ATOM 762 C CA . PRO A 1 96 ? -14.914 6.608 6.822 1.00 61.34 96 PRO A CA 1
ATOM 763 C C . PRO A 1 96 ? -13.813 6.595 5.752 1.00 61.34 96 PRO A C 1
ATOM 765 O O . PRO A 1 96 ? -14.014 6.050 4.672 1.00 61.34 96 PRO A O 1
ATOM 768 N N . GLY A 1 97 ? -12.625 7.123 6.077 1.00 64.62 97 GLY A N 1
ATOM 769 C CA . GLY A 1 97 ? -11.454 7.104 5.211 1.00 64.62 97 GLY A CA 1
ATOM 770 C C . GLY A 1 97 ? -11.019 5.702 4.789 1.00 64.62 97 GLY A C 1
ATOM 771 O O . GLY A 1 97 ? -10.597 5.557 3.655 1.00 64.62 97 GLY A O 1
ATOM 772 N N . ALA A 1 98 ? -11.178 4.667 5.623 1.00 67.12 98 ALA A N 1
ATOM 773 C CA . ALA A 1 98 ? -10.797 3.302 5.242 1.00 67.12 98 ALA A CA 1
ATOM 774 C C . ALA A 1 98 ? -11.728 2.704 4.174 1.00 67.12 98 ALA A C 1
ATOM 776 O O . ALA A 1 98 ? -11.267 2.016 3.266 1.00 67.12 98 ALA A O 1
ATOM 777 N N . CYS A 1 99 ? -13.030 2.996 4.261 1.00 70.44 99 CYS A N 1
ATOM 778 C CA . CYS A 1 99 ? -14.016 2.552 3.274 1.00 70.44 99 CYS A CA 1
ATOM 779 C C . CYS A 1 99 ? -13.834 3.305 1.953 1.00 70.44 99 CYS A C 1
ATOM 781 O O . CYS A 1 99 ? -13.719 2.677 0.909 1.00 70.44 99 CYS A O 1
ATOM 783 N N . PHE A 1 100 ? -13.713 4.636 2.012 1.00 75.69 100 PHE A N 1
ATOM 784 C CA . PHE A 1 100 ? -13.485 5.454 0.820 1.00 75.69 100 PHE A CA 1
ATOM 785 C C . PHE A 1 100 ? -12.130 5.170 0.163 1.00 75.69 100 PHE A C 1
ATOM 787 O O . PHE A 1 100 ? -12.058 5.095 -1.058 1.00 75.69 100 PHE A O 1
ATOM 794 N N . ALA A 1 101 ? -11.064 4.969 0.947 1.00 74.19 101 ALA A N 1
ATOM 795 C CA . ALA A 1 101 ? -9.764 4.568 0.412 1.00 74.19 101 ALA A CA 1
ATOM 796 C C . ALA A 1 101 ? -9.840 3.181 -0.233 1.00 74.19 101 ALA A C 1
ATOM 798 O O . ALA A 1 101 ? -9.272 2.980 -1.300 1.00 74.19 101 ALA A O 1
ATOM 799 N N . GLY A 1 102 ? -10.570 2.243 0.382 1.00 73.88 102 GLY A N 1
ATOM 800 C CA . GLY A 1 102 ? -10.782 0.914 -0.180 1.00 73.88 102 GLY A CA 1
ATOM 801 C C . GLY A 1 102 ? -11.548 0.930 -1.504 1.00 73.88 102 GLY A C 1
ATOM 802 O O . GLY A 1 102 ? -11.131 0.270 -2.451 1.00 73.88 102 GLY A O 1
ATOM 803 N N . GLU A 1 103 ? -12.622 1.716 -1.593 1.00 77.12 103 GLU A N 1
ATOM 804 C CA . GLU A 1 103 ? -13.382 1.908 -2.836 1.00 77.12 103 GLU A CA 1
ATOM 805 C C . GLU A 1 103 ? -12.536 2.590 -3.919 1.00 77.12 103 GLU A C 1
ATOM 807 O O . GLU A 1 103 ? -12.489 2.102 -5.044 1.00 77.12 103 GLU A O 1
ATOM 812 N N . ALA A 1 104 ? -11.797 3.649 -3.575 1.00 81.44 104 ALA A N 1
ATOM 813 C CA . ALA A 1 104 ? -10.916 4.343 -4.515 1.00 81.44 104 ALA A CA 1
ATOM 814 C C . ALA A 1 104 ? -9.780 3.443 -5.037 1.00 81.44 104 ALA A C 1
ATOM 816 O O . ALA A 1 104 ? -9.427 3.501 -6.213 1.00 81.44 104 ALA A O 1
ATOM 817 N N . LEU A 1 105 ? -9.216 2.584 -4.179 1.00 81.31 105 LEU A N 1
ATOM 818 C CA . LEU A 1 105 ? -8.220 1.579 -4.568 1.00 81.31 105 LEU A CA 1
ATOM 819 C C . LEU A 1 105 ? -8.797 0.547 -5.537 1.00 81.31 105 LEU A C 1
ATOM 821 O O . LEU A 1 105 ? -8.122 0.169 -6.493 1.00 81.31 105 LEU A O 1
ATOM 825 N N . LEU A 1 106 ? -10.028 0.091 -5.290 1.00 78.75 106 LEU A N 1
ATOM 826 C CA . LEU A 1 106 ? -10.705 -0.866 -6.159 1.00 78.75 106 LEU A CA 1
ATOM 827 C C . LEU A 1 106 ? -11.010 -0.246 -7.528 1.00 78.75 106 LEU A C 1
ATOM 829 O O . LEU A 1 106 ? -10.704 -0.851 -8.549 1.00 78.75 106 LEU A O 1
ATOM 833 N N . GLU A 1 107 ? -11.539 0.978 -7.550 1.00 82.50 107 GLU A N 1
ATOM 834 C CA . GLU A 1 107 ? -11.818 1.711 -8.788 1.00 82.50 107 GLU A CA 1
ATOM 835 C C . GLU A 1 107 ? -10.538 1.926 -9.603 1.00 82.50 107 GLU A C 1
ATOM 837 O O . GLU A 1 107 ? -10.521 1.721 -10.815 1.00 82.50 107 GLU A O 1
ATOM 842 N N . ARG A 1 108 ? -9.434 2.278 -8.936 1.00 80.31 108 ARG A N 1
ATOM 843 C CA . ARG A 1 108 ? -8.132 2.433 -9.587 1.00 80.31 108 ARG A CA 1
ATOM 844 C C . ARG A 1 108 ? -7.631 1.119 -10.194 1.00 80.31 108 ARG A C 1
ATOM 846 O O . ARG A 1 108 ? -7.200 1.114 -11.344 1.00 80.31 108 ARG A O 1
ATOM 853 N N . LEU A 1 109 ? -7.741 0.010 -9.460 1.00 76.50 109 LEU A N 1
ATOM 854 C CA . LEU A 1 109 ? -7.448 -1.328 -9.981 1.00 76.50 109 LEU A CA 1
ATOM 855 C C . LEU A 1 109 ? -8.306 -1.651 -11.211 1.00 76.50 109 LEU A C 1
ATOM 857 O O . LEU A 1 109 ? -7.788 -2.159 -12.198 1.00 76.50 109 LEU A O 1
ATOM 861 N N . GLU A 1 110 ? -9.604 -1.354 -11.180 1.00 78.00 110 GLU A N 1
ATOM 862 C CA . GLU A 1 110 ? -10.522 -1.604 -12.296 1.00 78.00 110 GLU A CA 1
ATOM 863 C C . GLU A 1 110 ? -10.223 -0.732 -13.522 1.00 78.00 110 GLU A C 1
ATOM 865 O O . GLU A 1 110 ? -10.352 -1.205 -14.653 1.00 78.00 110 GLU A O 1
ATOM 870 N N . GLN A 1 111 ? -9.788 0.515 -13.332 1.00 77.44 111 GLN A N 1
ATOM 871 C CA . GLN A 1 111 ? -9.342 1.385 -14.425 1.00 77.44 111 GLN A CA 1
ATOM 872 C C . GLN A 1 111 ? -8.057 0.865 -15.077 1.00 77.44 111 GLN A C 1
ATOM 874 O O . GLN A 1 111 ? -7.936 0.895 -16.299 1.00 77.44 111 GLN A O 1
ATOM 879 N N . GLU A 1 112 ? -7.128 0.342 -14.280 1.00 68.69 112 GLU A N 1
ATOM 880 C CA . GLU A 1 112 ? -5.860 -0.220 -14.755 1.00 68.69 112 GLU A CA 1
ATOM 881 C C . GLU A 1 112 ? -6.043 -1.620 -15.388 1.00 68.69 112 GLU A C 1
ATOM 883 O O . GLU A 1 112 ? -5.304 -2.007 -16.294 1.00 68.69 112 GLU A O 1
ATOM 888 N N . GLN A 1 113 ? -7.077 -2.360 -14.962 1.00 59.97 113 GLN A N 1
ATOM 889 C CA . GLN A 1 113 ? -7.521 -3.645 -15.531 1.00 59.97 113 GLN A CA 1
ATOM 890 C C . GLN A 1 113 ? -8.466 -3.486 -16.734 1.00 59.97 113 GLN A C 1
ATOM 892 O O . GLN A 1 113 ? -8.644 -4.431 -17.507 1.00 59.97 113 GLN A O 1
ATOM 897 N N . SER A 1 114 ? -9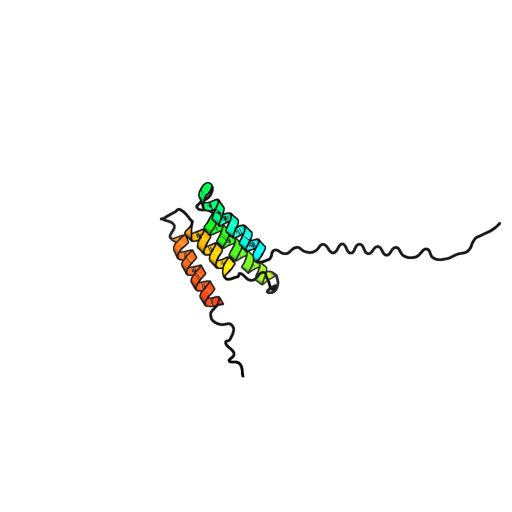.073 -2.310 -16.919 1.00 51.88 114 SER A N 1
ATOM 898 C CA . SER A 1 114 ? -9.849 -1.993 -18.118 1.00 51.88 114 SER A CA 1
ATOM 899 C C . SER A 1 114 ? -8.888 -1.969 -19.312 1.00 51.88 114 SER A C 1
ATOM 901 O O . SER A 1 114 ? -7.874 -1.276 -19.294 1.00 51.88 114 SER A O 1
ATOM 903 N N . PRO A 1 115 ? -9.128 -2.814 -20.320 1.00 49.91 115 PRO A N 1
ATOM 904 C CA . PRO A 1 115 ? -8.097 -3.680 -20.871 1.00 49.91 115 PRO A CA 1
ATOM 905 C C . PRO A 1 115 ? -7.003 -2.907 -21.609 1.00 49.91 115 PRO A C 1
ATOM 907 O O . PRO A 1 115 ? -7.291 -2.160 -22.547 1.00 49.91 115 PRO A O 1
ATOM 910 N N . ARG A 1 116 ? -5.735 -3.213 -21.279 1.00 51.41 116 ARG A N 1
ATOM 911 C CA . ARG A 1 116 ? -4.650 -3.218 -22.277 1.00 51.41 116 ARG A CA 1
ATOM 912 C C . ARG A 1 116 ? -5.225 -3.914 -23.511 1.00 51.41 116 ARG A C 1
ATOM 914 O O . ARG A 1 116 ? -5.556 -5.089 -23.400 1.00 51.41 116 ARG A O 1
ATOM 921 N N . GLU A 1 117 ? -5.442 -3.154 -24.591 1.00 44.44 117 GLU A N 1
ATOM 922 C CA . GLU A 1 117 ? -6.091 -3.559 -25.848 1.00 44.44 117 GLU A CA 1
ATOM 923 C C . GLU A 1 117 ? -6.260 -5.077 -25.978 1.00 44.44 117 GLU A C 1
ATOM 925 O O . GLU A 1 117 ? -5.305 -5.798 -26.272 1.00 44.44 117 GLU A O 1
ATOM 930 N N . TRP A 1 118 ? -7.486 -5.567 -25.791 1.00 48.28 118 TRP A N 1
ATOM 931 C CA . TRP A 1 118 ? -7.852 -6.872 -26.320 1.00 48.28 118 TRP A CA 1
ATOM 932 C C . TRP A 1 118 ? -7.667 -6.804 -27.840 1.00 48.28 118 TRP A C 1
ATOM 934 O O . TRP A 1 118 ? -8.511 -6.257 -28.554 1.00 48.28 118 TRP A O 1
ATOM 944 N N . LYS A 1 119 ? -6.539 -7.312 -28.339 1.00 47.72 119 LYS A N 1
ATOM 945 C CA . LYS A 1 119 ? -6.386 -7.651 -29.750 1.00 47.72 119 LYS A CA 1
ATOM 946 C C . LYS A 1 119 ? -6.870 -9.086 -29.895 1.00 47.72 119 LYS A C 1
ATOM 948 O O . LYS A 1 119 ? -6.257 -9.966 -29.297 1.00 47.72 119 LYS A O 1
ATOM 953 N N . PRO A 1 120 ? -7.981 -9.335 -30.607 1.00 44.91 120 PRO A N 1
ATOM 954 C CA . PRO A 1 120 ? -8.313 -10.699 -30.967 1.00 44.91 120 PRO A CA 1
ATOM 955 C C . PRO A 1 120 ? -7.157 -11.234 -31.814 1.00 44.91 120 PRO A C 1
ATOM 957 O O . PRO A 1 120 ? -6.743 -10.571 -32.765 1.00 44.91 120 PRO A O 1
ATOM 960 N N . ASP A 1 121 ? -6.615 -12.383 -31.419 1.00 52.47 121 ASP A N 1
ATOM 961 C CA . ASP A 1 121 ? -5.608 -13.096 -32.198 1.00 52.47 121 ASP A CA 1
ATOM 962 C C . ASP A 1 121 ? -6.179 -13.360 -33.608 1.00 52.47 121 ASP A C 1
ATOM 964 O O . ASP A 1 121 ? -7.244 -13.974 -33.737 1.00 52.47 121 ASP A O 1
ATOM 968 N N . GLU A 1 122 ? -5.514 -12.828 -34.644 1.00 52.44 122 GLU A N 1
ATOM 969 C CA . GLU A 1 122 ? -5.768 -13.155 -36.061 1.00 52.44 122 GLU A CA 1
ATOM 970 C C . GLU A 1 122 ? -5.219 -14.540 -36.427 1.00 52.44 122 GLU A C 1
ATOM 972 O O . GLU A 1 122 ? -4.090 -14.876 -35.993 1.00 52.44 122 GLU A O 1
#

Organism: NCBI:txid210454

Secondary structure (DSSP, 8-state):
--------------------------HHHHHHHHHHHHHHTTTT-TTTHHHHHHHHHHHHHHHHHHTTS-TT-SPPHHHHHHHHHHHHT---TT-HHHHHHHHHHHHHHHHHHS-S------

InterPro domains:
  IPR011990 Tetratricopeptide-like helical domain superfamily [G3DSA:1.25.40.10] (14-121)